Protein AF-A0A4Y2P7L4-F1 (afdb_monomer_lite)

Sequence (106 aa):
FVTFSKTSHTSTASIAVSNDGQNTIIYVPGAIMELRPSDINDAENLISNAKVLLCTYECPLDTLVTAFELAGKHGVKTVLNAAPTTDATYEKLYPLVDIICLNEIE

pLDDT: mean 95.14, std 4.58, range [77.31, 98.81]

Structure (mmCIF, N/CA/C/O backbone):
data_AF-A0A4Y2P7L4-F1
#
_entry.id   AF-A0A4Y2P7L4-F1
#
loop_
_atom_site.group_PDB
_atom_site.id
_atom_site.type_symbol
_atom_site.label_atom_id
_atom_site.label_alt_id
_atom_site.label_comp_id
_atom_site.label_asym_id
_atom_site.label_entity_id
_atom_site.label_seq_id
_atom_site.pdbx_PDB_ins_code
_atom_site.Cartn_x
_atom_site.Cartn_y
_atom_site.Cartn_z
_atom_site.occupancy
_atom_site.B_iso_or_equiv
_atom_site.auth_seq_id
_atom_site.auth_comp_id
_atom_site.auth_asym_id
_atom_site.auth_atom_id
_atom_site.pdbx_PDB_model_num
ATOM 1 N N . PHE A 1 1 ? -9.692 13.746 0.678 1.00 85.75 1 PHE A N 1
ATOM 2 C CA . PHE A 1 1 ? -8.429 14.197 1.287 1.00 85.75 1 PHE A CA 1
ATOM 3 C C . PHE A 1 1 ? -7.334 14.006 0.250 1.00 85.75 1 PHE A C 1
ATOM 5 O O . PHE A 1 1 ? -7.309 12.941 -0.351 1.00 85.75 1 PHE A O 1
ATOM 12 N N . VAL A 1 2 ? -6.534 15.034 -0.043 1.00 89.38 2 VAL A N 1
ATOM 13 C CA . VAL A 1 2 ? -5.430 14.973 -1.020 1.00 89.38 2 VAL A CA 1
ATOM 14 C C . VAL A 1 2 ? -4.308 15.876 -0.518 1.00 89.38 2 VAL A C 1
ATOM 16 O O . VAL A 1 2 ? -4.571 17.028 -0.173 1.00 89.38 2 VAL A O 1
ATOM 19 N N . THR A 1 3 ? -3.078 15.366 -0.501 1.00 91.88 3 THR A N 1
ATOM 20 C CA . THR A 1 3 ? -1.860 16.125 -0.193 1.00 91.88 3 THR A CA 1
ATOM 21 C C . THR A 1 3 ? -0.954 16.176 -1.422 1.00 91.88 3 THR A C 1
ATOM 23 O O . THR A 1 3 ? -1.043 15.336 -2.317 1.00 91.88 3 THR A O 1
ATOM 26 N N . PHE A 1 4 ? -0.106 17.204 -1.498 1.00 95.25 4 PHE A N 1
ATOM 27 C CA . PHE A 1 4 ? 0.810 17.416 -2.618 1.00 95.25 4 PHE A CA 1
ATOM 28 C C . PHE A 1 4 ? 2.227 17.610 -2.094 1.00 95.25 4 PHE A C 1
ATOM 30 O O . PHE A 1 4 ? 2.463 18.470 -1.240 1.00 95.25 4 PHE A O 1
ATOM 37 N N . SER A 1 5 ? 3.170 16.846 -2.644 1.00 96.44 5 SER A N 1
ATOM 38 C CA . SER A 1 5 ? 4.591 17.077 -2.403 1.00 96.44 5 SER A CA 1
ATOM 39 C C . SER A 1 5 ? 5.028 18.411 -3.008 1.00 96.44 5 SER A C 1
ATOM 41 O O . SER A 1 5 ? 4.617 18.775 -4.111 1.00 96.44 5 SER A O 1
ATOM 43 N N . LYS A 1 6 ? 5.882 19.140 -2.284 1.00 96.31 6 LYS A N 1
ATOM 44 C CA . LYS A 1 6 ? 6.554 20.356 -2.778 1.00 96.31 6 LYS A CA 1
ATOM 45 C C . LYS A 1 6 ? 7.996 20.096 -3.215 1.00 96.31 6 LYS A C 1
ATOM 47 O O . LYS A 1 6 ? 8.629 20.990 -3.769 1.00 96.31 6 LYS A O 1
ATOM 52 N N . THR A 1 7 ? 8.517 18.912 -2.913 1.00 96.06 7 THR A N 1
ATOM 53 C CA . THR A 1 7 ? 9.944 18.572 -2.982 1.00 96.06 7 THR A CA 1
ATOM 54 C C . THR A 1 7 ? 10.226 17.413 -3.924 1.00 96.06 7 THR A C 1
ATOM 56 O O . THR A 1 7 ? 11.315 17.351 -4.488 1.00 96.06 7 THR A O 1
ATOM 59 N N . SER A 1 8 ? 9.245 16.539 -4.143 1.00 97.25 8 SER A N 1
ATOM 60 C CA . SER A 1 8 ? 9.360 15.354 -4.985 1.00 97.25 8 SER A CA 1
ATOM 61 C C . SER A 1 8 ? 8.384 15.392 -6.155 1.00 97.25 8 SER A C 1
ATOM 63 O O . SER A 1 8 ? 7.275 15.917 -6.075 1.00 97.25 8 SER A O 1
ATOM 65 N N . HIS A 1 9 ? 8.806 14.785 -7.259 1.00 97.31 9 HIS A N 1
ATOM 66 C CA . HIS A 1 9 ? 7.948 14.487 -8.401 1.00 97.31 9 HIS A CA 1
ATOM 67 C C . HIS A 1 9 ? 7.023 13.303 -8.078 1.00 97.31 9 HIS A C 1
ATOM 69 O O . HIS A 1 9 ? 7.270 12.545 -7.142 1.00 97.31 9 HIS A O 1
ATOM 75 N N . THR A 1 10 ? 5.954 13.119 -8.850 1.00 96.88 10 THR A N 1
ATOM 76 C CA . THR A 1 10 ? 5.126 11.902 -8.782 1.00 96.88 10 THR A CA 1
ATOM 77 C C . THR A 1 10 ? 5.971 10.672 -9.121 1.00 96.88 10 THR A C 1
ATOM 79 O O . THR A 1 10 ? 6.829 10.758 -9.993 1.00 96.88 10 THR A O 1
ATOM 82 N N . SER A 1 11 ? 5.730 9.535 -8.457 1.00 96.38 11 SER A N 1
ATOM 83 C CA . SER A 1 11 ? 6.392 8.267 -8.793 1.00 96.38 11 SER A CA 1
ATOM 84 C C . SER A 1 11 ? 6.236 7.927 -10.274 1.00 96.38 11 SER A C 1
ATOM 86 O O . SER A 1 11 ? 5.166 8.124 -10.853 1.00 96.38 11 SER A O 1
ATOM 88 N N . THR A 1 12 ? 7.296 7.401 -10.883 1.00 97.56 12 THR A N 1
ATOM 89 C CA . THR A 1 12 ? 7.281 6.999 -12.294 1.00 97.56 12 THR A CA 1
ATOM 90 C C . THR A 1 12 ? 7.872 5.611 -12.472 1.00 97.56 12 THR A C 1
ATOM 92 O O . THR A 1 12 ? 8.746 5.189 -11.719 1.00 97.56 12 THR A O 1
ATOM 95 N N . ALA A 1 13 ? 7.405 4.906 -13.496 1.00 97.19 13 ALA A N 1
ATOM 96 C CA . ALA A 1 13 ? 8.004 3.669 -13.966 1.00 97.19 13 ALA A CA 1
ATOM 97 C C . ALA A 1 13 ? 8.271 3.803 -15.466 1.00 97.19 13 ALA A C 1
ATOM 99 O O . ALA A 1 13 ? 7.361 4.104 -16.238 1.00 97.19 13 ALA A O 1
ATOM 100 N N . SER A 1 14 ? 9.518 3.591 -15.880 1.00 97.44 14 SER A N 1
ATOM 101 C CA . SER A 1 14 ? 9.870 3.455 -17.294 1.00 97.44 14 SER A CA 1
ATOM 102 C C . SER A 1 14 ? 9.875 1.978 -17.653 1.00 97.44 14 SER A C 1
ATOM 104 O O . SER A 1 14 ? 10.639 1.208 -17.076 1.00 97.44 14 SER A O 1
ATOM 106 N N . ILE A 1 15 ? 9.014 1.588 -18.590 1.00 97.56 15 ILE A N 1
ATOM 107 C CA . ILE A 1 15 ? 8.840 0.194 -19.002 1.00 97.56 15 ILE A CA 1
ATOM 108 C C . ILE A 1 15 ? 9.390 0.041 -20.417 1.00 97.56 15 ILE A C 1
ATOM 110 O O . ILE A 1 15 ? 8.862 0.629 -21.361 1.00 97.56 15 ILE A O 1
ATOM 114 N N . ALA A 1 16 ? 10.454 -0.743 -20.555 1.00 97.25 16 ALA A N 1
ATOM 115 C CA . ALA A 1 16 ? 10.996 -1.155 -21.841 1.00 97.25 16 ALA A CA 1
ATOM 116 C C . ALA A 1 16 ? 10.534 -2.580 -22.150 1.00 97.25 16 ALA A C 1
ATOM 118 O O . ALA A 1 16 ? 10.628 -3.456 -21.293 1.00 97.25 16 ALA A O 1
ATOM 119 N N . VAL A 1 17 ? 10.058 -2.807 -23.373 1.00 97.12 17 VAL A N 1
ATOM 120 C CA . VAL A 1 17 ? 9.603 -4.125 -23.832 1.00 97.12 17 VAL A CA 1
ATOM 121 C C . VAL A 1 17 ? 10.604 -4.653 -24.850 1.00 97.12 17 VAL A C 1
ATOM 123 O O . VAL A 1 17 ? 10.872 -3.989 -25.853 1.00 97.12 17 VAL A O 1
ATOM 126 N N . SER A 1 18 ? 11.191 -5.817 -24.586 1.00 95.75 18 SER A N 1
ATOM 127 C CA . SER A 1 18 ? 12.106 -6.480 -25.517 1.00 95.75 18 SER A CA 1
ATOM 128 C C . SER A 1 18 ? 11.352 -7.211 -26.630 1.00 95.75 18 SER A C 1
ATOM 130 O O . SER A 1 18 ? 10.145 -7.440 -26.560 1.00 95.75 18 SER A O 1
ATOM 132 N N . ASN A 1 19 ? 12.070 -7.592 -27.690 1.00 96.00 19 ASN A N 1
ATOM 133 C CA . ASN A 1 19 ? 11.476 -8.240 -28.867 1.00 96.00 19 ASN A CA 1
ATOM 134 C C . ASN A 1 19 ? 10.811 -9.597 -28.564 1.00 96.00 19 ASN A C 1
ATOM 136 O O . ASN A 1 19 ? 9.962 -10.039 -29.332 1.00 96.00 19 ASN A O 1
ATOM 140 N N . ASP A 1 20 ? 11.201 -10.262 -27.477 1.00 96.25 20 ASP A N 1
ATOM 141 C CA . ASP A 1 20 ? 10.596 -11.501 -26.973 1.00 96.25 20 ASP A CA 1
ATOM 142 C C . ASP A 1 20 ? 9.391 -11.256 -26.041 1.00 96.25 20 ASP A C 1
ATOM 144 O O . ASP A 1 20 ? 8.825 -12.204 -25.502 1.00 96.25 20 ASP A O 1
ATOM 148 N N . GLY A 1 21 ? 8.975 -9.996 -25.873 1.00 95.56 21 GLY A N 1
ATOM 149 C CA . GLY A 1 21 ? 7.805 -9.599 -25.090 1.00 95.56 21 GLY A CA 1
ATOM 150 C C . GLY A 1 21 ? 8.052 -9.455 -23.588 1.00 95.56 21 GLY A C 1
ATOM 151 O O . GLY A 1 21 ? 7.090 -9.267 -22.846 1.00 95.56 21 GLY A O 1
ATOM 152 N N . GLN A 1 22 ? 9.304 -9.535 -23.124 1.00 96.06 22 GLN A N 1
ATOM 153 C CA . GLN A 1 22 ? 9.637 -9.331 -21.712 1.00 96.06 22 GLN A CA 1
ATOM 154 C C . GLN A 1 22 ? 9.657 -7.842 -21.347 1.00 96.06 22 GLN A C 1
ATOM 156 O O . GLN A 1 22 ? 10.122 -6.995 -22.112 1.00 96.06 22 GLN A O 1
ATOM 161 N N . ASN A 1 23 ? 9.186 -7.526 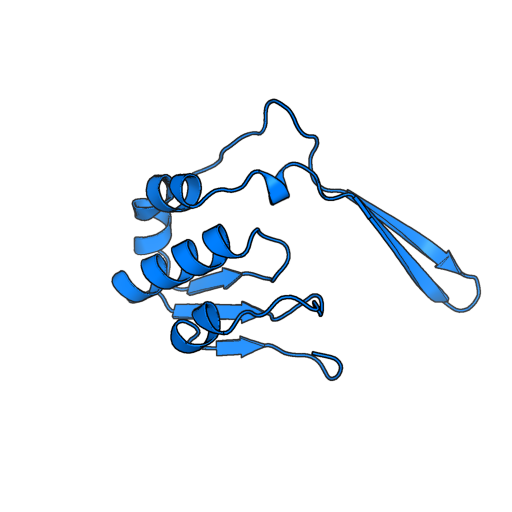-20.140 1.00 95.50 23 ASN A N 1
ATOM 162 C CA . ASN A 1 23 ? 9.210 -6.169 -19.600 1.00 95.50 23 ASN A CA 1
ATOM 163 C C . ASN A 1 23 ? 10.443 -5.973 -18.714 1.00 95.50 23 ASN A C 1
ATOM 165 O O . ASN A 1 23 ? 10.669 -6.727 -17.772 1.00 95.50 23 ASN A O 1
ATOM 169 N N . THR A 1 24 ? 11.196 -4.906 -18.959 1.00 95.38 24 THR A N 1
ATOM 170 C CA . THR A 1 24 ? 12.175 -4.359 -18.015 1.00 95.38 24 THR A CA 1
ATOM 171 C C . THR A 1 24 ? 11.616 -3.069 -17.439 1.00 95.38 24 THR A C 1
ATOM 173 O O . THR A 1 24 ? 11.323 -2.131 -18.182 1.00 95.38 24 THR A O 1
ATOM 176 N N . ILE A 1 25 ? 11.459 -3.022 -16.119 1.00 95.19 25 ILE A N 1
ATOM 177 C CA . ILE A 1 25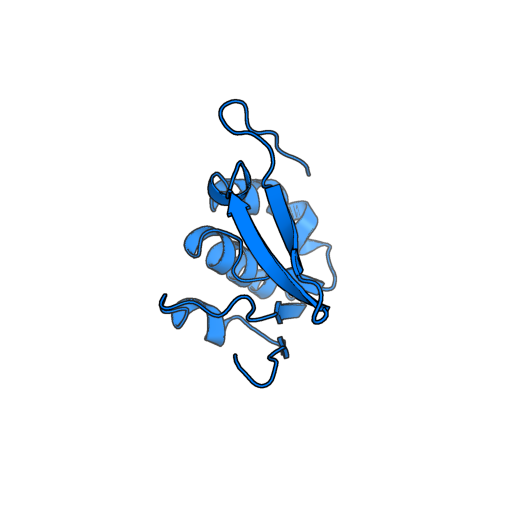 ? 10.839 -1.896 -15.422 1.00 95.19 25 ILE A CA 1
ATOM 178 C C . ILE A 1 25 ? 11.897 -1.184 -14.587 1.00 95.19 25 ILE A C 1
ATOM 180 O O . ILE A 1 25 ? 12.522 -1.783 -13.715 1.00 95.19 25 ILE A O 1
ATOM 184 N N . ILE A 1 26 ? 12.071 0.110 -14.839 1.00 95.62 26 ILE A N 1
ATOM 185 C CA . ILE A 1 26 ? 12.875 1.001 -14.004 1.00 95.62 26 ILE A CA 1
ATOM 186 C C . ILE A 1 26 ? 11.902 1.852 -13.201 1.00 95.62 26 ILE A C 1
ATOM 188 O O . ILE A 1 26 ? 11.254 2.747 -13.750 1.00 95.62 26 ILE A O 1
ATOM 192 N N . TYR A 1 27 ? 11.785 1.555 -11.911 1.00 94.81 27 TYR A N 1
ATOM 193 C CA . TYR A 1 27 ? 10.928 2.299 -10.999 1.00 94.81 27 TYR A CA 1
ATOM 194 C C . TYR A 1 27 ? 11.713 3.415 -10.309 1.00 94.81 27 TYR A C 1
ATOM 196 O O . TYR A 1 27 ? 12.755 3.173 -9.701 1.00 94.81 27 TYR A O 1
ATOM 204 N N . VAL A 1 28 ? 11.201 4.641 -10.405 1.00 96.06 28 VAL A N 1
ATOM 205 C CA . VAL A 1 28 ? 11.730 5.812 -9.709 1.00 96.06 28 VAL A CA 1
ATOM 206 C C . VAL A 1 28 ? 10.684 6.243 -8.682 1.00 96.06 28 VAL A C 1
ATOM 208 O O . VAL A 1 28 ? 9.691 6.892 -9.046 1.00 96.06 28 VAL A O 1
ATOM 211 N N . PRO A 1 29 ? 10.866 5.859 -7.406 1.00 92.69 29 PRO A N 1
ATOM 212 C CA . PRO A 1 29 ? 9.954 6.266 -6.356 1.00 92.69 29 PRO A CA 1
ATOM 213 C C . PRO A 1 29 ? 10.055 7.782 -6.157 1.00 92.69 29 PRO A C 1
ATOM 215 O O . PRO A 1 29 ? 11.145 8.334 -6.016 1.00 92.69 29 PRO A O 1
ATOM 218 N N . GLY A 1 30 ? 8.908 8.455 -6.169 1.00 96.31 30 GLY A N 1
ATOM 219 C CA . GLY A 1 30 ? 8.807 9.896 -5.969 1.00 96.31 30 GLY A CA 1
ATOM 220 C C . GLY A 1 30 ? 8.071 10.214 -4.673 1.00 96.31 30 GLY A C 1
ATOM 221 O O . GLY A 1 30 ? 8.333 9.632 -3.620 1.00 96.31 30 GLY A O 1
ATOM 222 N N . ALA A 1 31 ? 7.082 11.097 -4.771 1.00 97.19 31 ALA A N 1
ATOM 223 C CA . ALA A 1 31 ? 6.254 11.565 -3.665 1.00 97.19 31 ALA A CA 1
ATOM 224 C C . ALA A 1 31 ? 5.589 10.445 -2.838 1.00 97.19 31 ALA A C 1
ATOM 226 O O . ALA A 1 31 ? 5.243 10.685 -1.686 1.00 97.19 31 ALA A O 1
ATOM 227 N N . ILE A 1 32 ? 5.444 9.220 -3.365 1.00 95.12 32 ILE A N 1
ATOM 228 C CA . ILE A 1 32 ? 4.910 8.090 -2.585 1.00 95.12 32 ILE A CA 1
ATOM 229 C C . ILE A 1 32 ? 5.751 7.794 -1.334 1.00 95.12 32 ILE A C 1
ATOM 231 O O . ILE A 1 32 ? 5.208 7.456 -0.286 1.00 95.12 32 ILE A O 1
ATOM 235 N N . MET A 1 33 ? 7.069 8.010 -1.407 1.00 95.38 33 MET A N 1
ATOM 236 C CA . MET A 1 33 ? 7.985 7.792 -0.284 1.00 95.38 33 MET A CA 1
ATOM 237 C C . MET A 1 33 ? 7.934 8.914 0.757 1.00 95.38 33 MET A C 1
ATOM 239 O O . MET A 1 33 ? 8.498 8.786 1.849 1.00 95.38 33 MET A O 1
ATOM 243 N N . GLU A 1 34 ? 7.261 10.019 0.440 1.00 96.56 34 GLU A N 1
ATOM 244 C CA . GLU A 1 34 ? 7.044 11.120 1.371 1.00 96.56 34 GLU A CA 1
ATOM 245 C C . GLU A 1 34 ? 5.807 10.921 2.244 1.00 96.56 34 GLU A C 1
ATOM 247 O O . GLU A 1 34 ? 5.690 11.636 3.233 1.00 96.56 34 GLU A O 1
ATOM 252 N N . LEU A 1 35 ? 4.940 9.943 1.950 1.00 96.31 35 LEU A N 1
ATOM 253 C CA . LEU A 1 35 ? 3.792 9.641 2.803 1.00 96.31 35 LEU A CA 1
ATOM 254 C C . LEU A 1 35 ? 4.241 9.307 4.232 1.00 96.31 35 LEU A C 1
ATOM 256 O O . LEU A 1 35 ? 5.198 8.552 4.454 1.00 96.31 35 LEU A O 1
ATOM 260 N N . ARG A 1 36 ? 3.527 9.854 5.213 1.00 97.00 36 ARG A N 1
ATOM 261 C CA . ARG A 1 36 ? 3.779 9.684 6.645 1.00 97.00 36 ARG A CA 1
ATOM 262 C C . ARG A 1 36 ? 2.527 9.197 7.374 1.00 97.00 36 ARG A C 1
ATOM 264 O O . ARG A 1 36 ? 1.412 9.480 6.940 1.00 97.00 36 ARG A O 1
ATOM 271 N N . PRO A 1 37 ? 2.687 8.574 8.555 1.00 98.00 37 PRO A N 1
ATOM 272 C CA . PRO A 1 37 ? 1.574 8.286 9.462 1.00 98.00 37 PRO A CA 1
ATOM 273 C C . PRO A 1 37 ? 0.652 9.486 9.733 1.00 98.00 37 PRO A C 1
ATOM 275 O O . PRO A 1 37 ? -0.556 9.322 9.871 1.00 98.00 37 PRO A O 1
ATOM 278 N N . SER A 1 38 ? 1.192 10.710 9.770 1.00 98.00 38 SER A N 1
ATOM 279 C CA . SER A 1 38 ? 0.390 11.927 9.941 1.00 98.00 38 SER A CA 1
ATOM 280 C C . SER A 1 38 ? -0.607 12.154 8.805 1.00 98.00 38 SER A C 1
ATOM 282 O O . SER A 1 38 ? -1.731 12.550 9.083 1.00 98.00 38 SER A O 1
ATOM 284 N N . ASP A 1 39 ? -0.246 11.837 7.557 1.00 97.44 39 ASP A N 1
ATOM 285 C CA . ASP A 1 39 ? -1.161 11.976 6.417 1.00 97.44 39 ASP A CA 1
ATOM 286 C C . ASP A 1 39 ? -2.369 11.037 6.555 1.00 97.44 39 ASP A C 1
ATOM 288 O O . ASP A 1 39 ? -3.479 11.370 6.147 1.00 97.44 39 ASP A O 1
ATOM 292 N N . ILE A 1 40 ? -2.160 9.866 7.164 1.00 97.94 40 ILE A N 1
ATOM 293 C CA . ILE A 1 40 ? -3.220 8.896 7.455 1.00 97.94 40 ILE A CA 1
ATOM 294 C C . ILE A 1 40 ? -4.138 9.409 8.564 1.00 97.94 40 ILE A C 1
ATOM 296 O O . ILE A 1 40 ? -5.358 9.326 8.433 1.00 97.94 40 ILE A O 1
ATOM 300 N N . ASN A 1 41 ? -3.564 9.975 9.627 1.00 97.81 41 ASN A N 1
ATOM 301 C CA . ASN A 1 41 ? -4.335 10.571 10.717 1.00 97.81 41 ASN A CA 1
ATOM 302 C C . ASN A 1 41 ? -5.190 11.746 10.220 1.00 97.81 41 ASN A C 1
ATOM 304 O O . ASN A 1 41 ? -6.377 11.822 10.529 1.00 97.81 41 ASN A O 1
ATOM 308 N N . ASP A 1 42 ? -4.632 12.615 9.377 1.00 98.19 42 ASP A N 1
ATOM 309 C CA . ASP A 1 42 ? -5.372 13.726 8.768 1.00 98.19 42 ASP A CA 1
ATOM 310 C C . ASP A 1 42 ? -6.496 13.230 7.833 1.00 98.19 42 ASP A C 1
ATOM 312 O O . ASP A 1 42 ? -7.518 13.901 7.644 1.00 98.19 42 ASP A O 1
ATOM 316 N N . ALA A 1 43 ? -6.343 12.024 7.279 1.00 97.75 43 ALA A N 1
ATOM 317 C CA . ALA A 1 43 ? -7.347 11.334 6.479 1.00 97.75 43 ALA A CA 1
ATOM 318 C C . ALA A 1 43 ? -8.342 10.487 7.301 1.00 97.75 43 ALA A C 1
ATOM 320 O O . ALA A 1 43 ? -9.194 9.834 6.692 1.00 97.75 43 ALA A O 1
ATOM 321 N N . GLU A 1 44 ? -8.300 10.496 8.642 1.00 98.19 44 GLU A N 1
ATOM 322 C CA . GLU A 1 44 ? -9.089 9.582 9.491 1.00 98.19 44 GLU A CA 1
ATOM 323 C C . GLU A 1 44 ? -10.580 9.612 9.166 1.00 98.19 44 GLU A C 1
ATOM 325 O O . GLU A 1 44 ? -11.188 8.560 8.993 1.00 98.19 44 GLU A O 1
ATOM 330 N N . ASN A 1 45 ? -11.167 10.801 9.003 1.00 98.06 45 ASN A N 1
ATOM 331 C CA . ASN A 1 45 ? -12.589 10.924 8.679 1.00 98.06 45 ASN A CA 1
ATOM 332 C C . ASN A 1 45 ? -12.942 10.309 7.312 1.00 98.06 45 ASN A C 1
ATOM 334 O O . ASN A 1 45 ? -14.049 9.821 7.114 1.00 98.06 45 ASN A O 1
ATOM 338 N N . LEU A 1 46 ? -12.023 10.326 6.343 1.00 98.06 46 LEU A N 1
ATOM 339 C CA . LEU A 1 46 ? -12.253 9.663 5.059 1.00 98.06 46 LEU A CA 1
ATOM 340 C C . LEU A 1 46 ? -12.193 8.141 5.218 1.00 98.06 46 LEU A C 1
ATOM 342 O O . LEU A 1 46 ? -13.056 7.439 4.695 1.00 98.06 46 LEU A 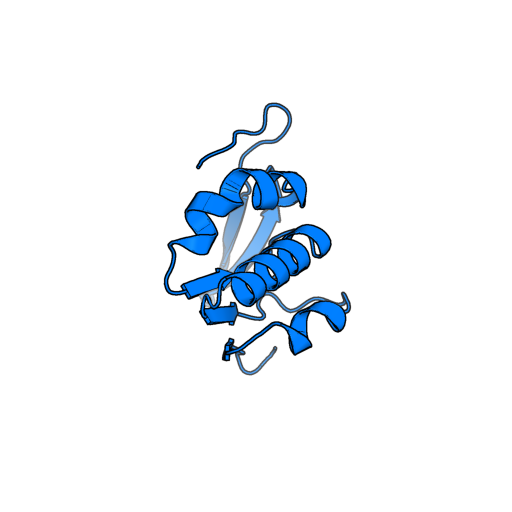O 1
ATOM 346 N N . ILE A 1 47 ? -11.183 7.652 5.940 1.00 98.31 47 ILE A N 1
ATOM 347 C CA . ILE A 1 47 ? -10.944 6.222 6.144 1.00 98.31 47 ILE A CA 1
ATOM 348 C C . ILE A 1 47 ? -12.079 5.604 6.963 1.00 98.31 47 ILE A C 1
ATOM 350 O O . ILE A 1 47 ? -12.621 4.586 6.552 1.00 98.31 47 ILE A O 1
ATOM 354 N N . SER A 1 48 ? -12.504 6.237 8.058 1.00 98.25 48 SER A N 1
ATOM 355 C CA . SER A 1 48 ? -13.545 5.715 8.956 1.00 98.25 48 SER A CA 1
ATOM 356 C C . SER A 1 48 ? -14.919 5.560 8.297 1.00 98.25 48 SER A C 1
ATOM 358 O O . SER A 1 48 ? -15.719 4.733 8.724 1.00 98.25 48 SER A O 1
ATOM 360 N N . ASN A 1 49 ? -15.195 6.328 7.240 1.00 98.25 49 ASN A N 1
ATOM 361 C CA . ASN A 1 49 ? -16.433 6.231 6.465 1.00 98.25 49 ASN A CA 1
ATOM 362 C C . ASN A 1 49 ? -16.330 5.254 5.277 1.00 98.25 49 ASN A C 1
ATOM 364 O O . ASN A 1 49 ? -17.318 5.032 4.569 1.00 98.25 49 ASN A O 1
ATOM 368 N N . ALA A 1 50 ? -15.152 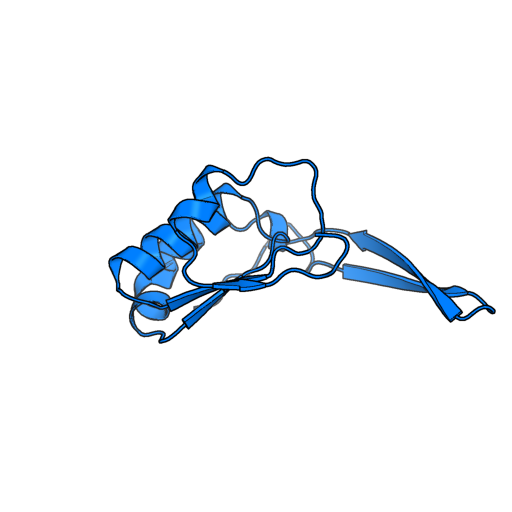4.680 5.019 1.00 98.44 50 ALA A N 1
ATOM 369 C CA . ALA A 1 50 ? -14.962 3.697 3.965 1.00 98.44 50 ALA A CA 1
ATOM 370 C C . ALA A 1 50 ? -15.489 2.318 4.387 1.00 98.44 50 ALA A C 1
ATOM 372 O O . ALA A 1 50 ? -15.579 1.981 5.562 1.00 98.44 50 ALA A O 1
ATOM 373 N N . LYS A 1 51 ? -15.818 1.477 3.402 1.00 98.62 51 LYS A N 1
ATOM 374 C CA . LYS A 1 51 ? -16.151 0.063 3.654 1.00 98.62 51 LYS A CA 1
ATOM 375 C C . LYS A 1 51 ? -14.919 -0.834 3.628 1.00 98.62 51 LYS A C 1
ATOM 377 O O . LYS A 1 51 ? -14.894 -1.857 4.305 1.00 98.62 51 LYS A O 1
ATOM 382 N N . VAL A 1 52 ? -13.937 -0.464 2.809 1.00 98.69 52 VAL A N 1
ATOM 383 C CA . VAL A 1 52 ? -12.720 -1.230 2.550 1.00 98.69 52 VAL A CA 1
ATOM 384 C C . VAL A 1 52 ? -11.548 -0.260 2.444 1.00 98.69 52 VAL A C 1
ATOM 386 O O . VAL A 1 52 ? -11.662 0.756 1.756 1.00 98.69 52 VAL A O 1
ATOM 389 N N . LEU A 1 53 ? -10.431 -0.600 3.083 1.00 98.56 53 LEU A N 1
ATOM 390 C CA . LEU A 1 53 ? -9.116 -0.025 2.826 1.00 98.56 53 LEU A CA 1
ATOM 391 C C . LEU A 1 53 ? -8.289 -1.070 2.073 1.00 98.56 53 LEU A C 1
ATOM 393 O O . LEU A 1 53 ? -8.144 -2.189 2.556 1.00 98.56 53 LEU A O 1
ATOM 397 N N . LEU A 1 54 ? -7.745 -0.706 0.911 1.00 98.25 54 LEU A N 1
ATOM 398 C CA . LEU A 1 54 ? -6.848 -1.559 0.132 1.00 98.25 54 LEU A CA 1
ATOM 399 C C . LEU A 1 54 ? -5.501 -0.866 -0.043 1.00 98.25 54 LEU A C 1
ATOM 401 O O . LEU A 1 54 ? -5.463 0.301 -0.436 1.00 98.25 54 LEU A O 1
ATOM 405 N N . CYS A 1 55 ? -4.405 -1.577 0.215 1.00 97.12 55 CYS A N 1
ATOM 406 C CA . CYS A 1 55 ? -3.052 -1.067 -0.011 1.00 97.12 55 CYS A CA 1
ATOM 407 C C . CYS A 1 55 ? -2.111 -2.128 -0.597 1.00 97.12 55 CYS A C 1
ATOM 409 O O . CYS A 1 55 ? -2.415 -3.322 -0.588 1.00 97.12 55 CYS A O 1
ATOM 411 N N . THR A 1 56 ? -0.961 -1.654 -1.077 1.00 95.44 56 THR A N 1
ATOM 412 C CA . THR A 1 56 ? 0.185 -2.426 -1.583 1.00 95.44 56 THR A CA 1
ATOM 413 C C . THR A 1 56 ? 1.443 -2.120 -0.759 1.00 95.44 56 THR A C 1
ATOM 415 O O . THR A 1 56 ? 1.412 -1.266 0.132 1.00 95.44 56 THR A O 1
ATOM 418 N N . TYR A 1 57 ? 2.572 -2.768 -1.065 1.00 93.56 57 TYR A N 1
ATOM 419 C CA . TYR A 1 57 ? 3.870 -2.498 -0.428 1.00 93.56 57 TYR A CA 1
ATOM 420 C C . TYR A 1 57 ? 4.639 -1.301 -1.008 1.00 93.56 57 TYR A C 1
ATOM 422 O O . TYR A 1 57 ? 5.785 -1.064 -0.632 1.00 93.56 57 TYR A O 1
ATOM 430 N N . GLU A 1 58 ? 4.028 -0.509 -1.889 1.00 92.81 58 GLU A N 1
ATOM 431 C CA . GLU A 1 58 ? 4.687 0.647 -2.517 1.00 92.81 58 GLU A CA 1
ATOM 432 C C . GLU A 1 58 ? 4.729 1.899 -1.623 1.00 92.81 58 GLU A C 1
ATOM 434 O O . GLU A 1 58 ? 5.411 2.874 -1.947 1.00 92.81 58 GLU A O 1
ATOM 439 N N . CYS A 1 59 ? 4.017 1.881 -0.494 1.00 91.69 59 CYS A N 1
ATOM 440 C CA . CYS A 1 59 ? 4.043 2.936 0.514 1.00 91.69 59 CYS A CA 1
ATOM 441 C C . CYS A 1 59 ? 5.048 2.616 1.636 1.00 91.69 59 CYS A C 1
ATOM 443 O O . CYS A 1 59 ? 5.270 1.443 1.948 1.00 91.69 59 CYS A O 1
ATOM 445 N N . PRO A 1 60 ? 5.598 3.635 2.325 1.00 93.81 60 PRO A N 1
ATOM 446 C CA . PRO A 1 60 ? 6.413 3.418 3.518 1.00 93.81 60 PRO A CA 1
ATOM 447 C C . PRO A 1 60 ? 5.699 2.547 4.564 1.00 93.81 60 PRO A C 1
ATOM 449 O O . PRO A 1 60 ? 4.529 2.780 4.875 1.00 93.81 60 PRO A O 1
ATOM 452 N N . LEU A 1 61 ? 6.419 1.576 5.137 1.00 92.62 61 LEU A N 1
ATOM 453 C CA . LEU A 1 61 ? 5.864 0.576 6.059 1.00 92.62 61 LEU A CA 1
ATOM 454 C C . LEU A 1 61 ? 5.122 1.199 7.249 1.00 92.62 61 LEU A C 1
ATOM 456 O O . LEU A 1 61 ? 4.001 0.796 7.544 1.00 92.62 61 LEU A O 1
ATOM 460 N N . ASP A 1 62 ? 5.704 2.200 7.909 1.00 95.25 62 ASP A N 1
ATOM 461 C CA . ASP A 1 62 ? 5.077 2.830 9.081 1.00 95.25 62 ASP A CA 1
ATOM 462 C C . ASP A 1 62 ? 3.741 3.502 8.727 1.00 95.25 62 ASP A C 1
ATOM 464 O O . ASP A 1 62 ? 2.781 3.464 9.499 1.00 95.25 62 ASP A O 1
ATOM 468 N N . THR A 1 63 ? 3.652 4.080 7.527 1.00 96.44 63 THR A N 1
ATOM 469 C CA . THR A 1 63 ? 2.415 4.659 6.994 1.00 96.44 63 THR A CA 1
ATOM 470 C C . THR A 1 63 ? 1.382 3.568 6.722 1.00 96.44 63 THR A C 1
ATOM 472 O O . THR A 1 63 ? 0.215 3.724 7.077 1.00 96.44 63 THR A O 1
ATOM 475 N N . LEU A 1 64 ? 1.810 2.449 6.131 1.00 96.00 64 LEU A N 1
ATOM 476 C CA . LEU A 1 64 ? 0.952 1.304 5.841 1.00 96.00 64 LEU A CA 1
ATOM 477 C C . LEU A 1 64 ? 0.369 0.701 7.127 1.00 96.00 64 LEU A C 1
ATOM 479 O O . LEU A 1 64 ? -0.841 0.523 7.223 1.00 96.00 64 LEU A O 1
ATOM 483 N N . VAL A 1 65 ? 1.202 0.472 8.145 1.00 96.94 65 VAL A N 1
ATOM 484 C CA . VAL A 1 65 ? 0.758 -0.015 9.461 1.00 96.94 65 VAL A CA 1
ATOM 485 C C . VAL A 1 65 ? -0.259 0.945 10.075 1.00 96.94 65 VAL A C 1
ATOM 487 O O . VAL A 1 65 ? -1.342 0.512 10.456 1.00 96.94 65 VAL A O 1
ATOM 490 N N . THR A 1 66 ? 0.030 2.251 10.072 1.00 98.25 66 THR A N 1
ATOM 491 C CA . THR A 1 66 ? -0.887 3.270 10.612 1.00 98.25 66 THR A CA 1
ATOM 492 C C . THR A 1 66 ? -2.248 3.240 9.910 1.00 98.25 66 THR A C 1
ATOM 494 O O . THR A 1 66 ? -3.289 3.350 10.556 1.00 98.25 66 THR A O 1
ATOM 497 N N . ALA A 1 67 ? -2.268 3.055 8.586 1.00 98.19 67 ALA A N 1
ATOM 498 C CA . ALA A 1 67 ? -3.507 2.968 7.816 1.00 98.19 67 ALA A CA 1
ATOM 499 C C . ALA A 1 67 ? -4.346 1.744 8.206 1.00 98.19 67 ALA A C 1
ATOM 501 O O . ALA A 1 67 ? -5.560 1.865 8.378 1.00 98.19 67 ALA A O 1
ATOM 502 N N . PHE A 1 68 ? -3.706 0.590 8.399 1.00 98.44 68 PHE A N 1
ATOM 503 C CA . PHE A 1 68 ? -4.389 -0.648 8.775 1.00 98.44 68 PHE A CA 1
ATOM 504 C C . PHE A 1 68 ? -4.870 -0.626 10.229 1.00 98.44 68 PHE A C 1
ATOM 506 O O . PHE A 1 68 ? -5.998 -1.039 10.495 1.00 98.44 68 PHE A O 1
ATOM 513 N N . GLU A 1 69 ? -4.079 -0.083 11.159 1.00 98.38 69 GLU A N 1
ATOM 514 C CA . GLU A 1 69 ? -4.506 0.133 12.548 1.00 98.38 69 GLU A CA 1
ATOM 515 C C . GLU A 1 69 ? -5.740 1.042 12.611 1.00 98.38 69 GLU A C 1
ATOM 517 O O . GLU A 1 69 ? -6.719 0.736 13.298 1.00 98.38 69 GLU A O 1
ATOM 522 N N . LEU A 1 70 ? -5.723 2.142 11.853 1.0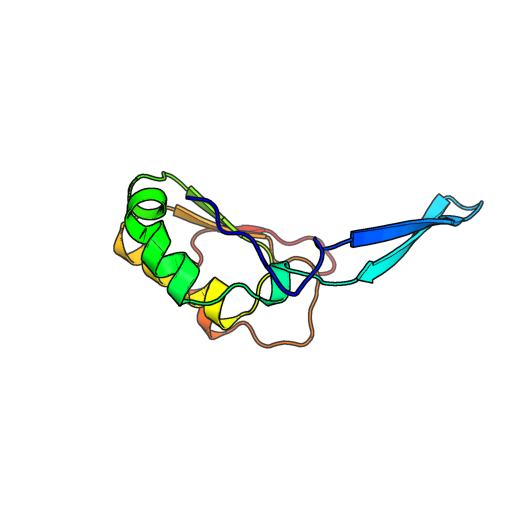0 98.62 70 LEU A N 1
ATOM 523 C CA . LEU A 1 70 ? -6.820 3.099 11.813 1.00 98.62 70 LEU A CA 1
ATOM 524 C C . LEU A 1 70 ? -8.085 2.511 11.179 1.00 98.62 70 LEU A C 1
ATOM 526 O O . LEU A 1 70 ? -9.182 2.699 11.704 1.00 98.62 70 LEU A O 1
ATOM 530 N N . ALA A 1 71 ? -7.943 1.773 10.078 1.00 98.62 71 ALA A N 1
ATOM 531 C CA . ALA A 1 71 ? -9.050 1.059 9.453 1.00 98.62 71 ALA A CA 1
ATOM 532 C C . ALA A 1 71 ? -9.668 0.028 10.412 1.00 98.62 71 ALA A C 1
ATOM 534 O O . ALA A 1 71 ? -10.883 0.043 10.623 1.00 98.62 71 ALA A O 1
ATOM 535 N N . GLY A 1 72 ? -8.837 -0.792 11.064 1.00 98.25 72 GLY A N 1
ATOM 536 C CA . GLY A 1 72 ? -9.279 -1.780 12.048 1.00 98.25 72 GLY A CA 1
ATOM 537 C C . GLY A 1 72 ? -10.009 -1.149 13.237 1.00 98.25 72 GLY A C 1
ATOM 538 O O . GLY A 1 72 ? -11.084 -1.616 13.616 1.00 98.25 72 GLY A O 1
ATOM 539 N N . LYS A 1 73 ? -9.496 -0.029 13.771 1.00 98.31 73 LYS A N 1
ATOM 540 C CA . LYS A 1 73 ? -10.143 0.760 14.839 1.00 98.31 73 LYS A CA 1
ATOM 541 C C . LYS A 1 73 ? -11.580 1.164 14.487 1.00 98.31 73 LYS A C 1
ATOM 543 O O . LYS A 1 73 ? -12.430 1.200 15.373 1.00 98.31 73 LYS A O 1
ATOM 548 N N . HIS A 1 74 ? -11.850 1.464 13.216 1.00 98.56 74 HIS A N 1
ATOM 549 C CA . HIS A 1 74 ? -13.165 1.905 12.731 1.00 98.56 74 HIS A CA 1
ATOM 550 C C . HIS A 1 74 ? -14.008 0.780 12.110 1.00 98.56 74 HIS A C 1
ATOM 552 O O . HIS A 1 74 ? -15.084 1.043 11.581 1.00 98.56 74 HIS A O 1
ATOM 558 N N . GLY A 1 75 ? -13.555 -0.476 12.179 1.00 98.44 75 GLY A N 1
ATOM 559 C CA . GLY A 1 75 ? -14.271 -1.621 11.605 1.00 98.44 75 GLY A CA 1
ATOM 560 C C . GLY A 1 75 ? -14.292 -1.646 10.072 1.00 98.44 75 GLY A C 1
ATOM 561 O O . GLY A 1 75 ? -15.147 -2.302 9.475 1.00 98.44 75 GLY A O 1
ATOM 562 N N . VAL A 1 76 ? -13.368 -0.932 9.428 1.00 98.81 76 VAL A N 1
ATOM 563 C CA . VAL A 1 76 ? -13.194 -0.915 7.972 1.00 98.81 76 VAL A CA 1
ATOM 564 C C . VAL A 1 76 ? -12.451 -2.182 7.553 1.00 98.81 76 VAL A C 1
ATOM 566 O O . VAL A 1 76 ? -11.417 -2.511 8.127 1.00 98.81 76 VAL A O 1
ATOM 569 N N . LYS A 1 77 ? -12.955 -2.887 6.533 1.00 98.81 77 LYS A N 1
ATOM 570 C CA . LYS A 1 77 ? -12.351 -4.130 6.023 1.00 98.81 77 LYS A CA 1
ATOM 571 C C . LYS A 1 77 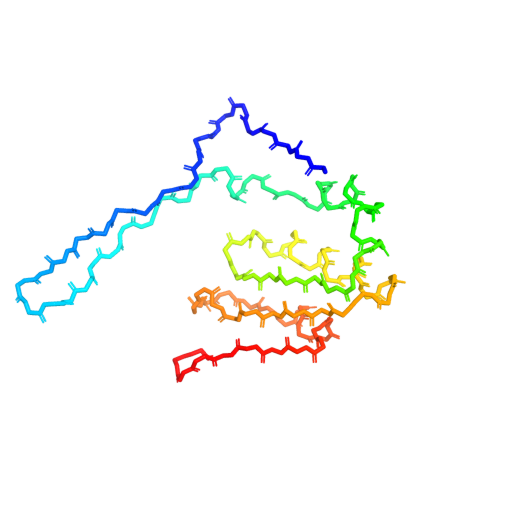? -10.964 -3.845 5.433 1.00 98.81 77 LYS A C 1
ATOM 573 O O . LYS A 1 77 ? -10.862 -3.030 4.517 1.00 98.81 77 LYS A O 1
ATOM 578 N N . THR A 1 78 ? -9.916 -4.512 5.906 1.00 98.81 78 THR A N 1
ATOM 579 C CA . THR A 1 78 ? -8.539 -4.279 5.437 1.00 98.81 78 THR A CA 1
ATOM 580 C C . THR A 1 78 ? -8.096 -5.313 4.402 1.00 98.81 78 THR A C 1
ATOM 582 O O . THR A 1 78 ? -8.167 -6.520 4.620 1.00 98.81 78 THR A O 1
ATOM 585 N N . VAL A 1 79 ? -7.619 -4.846 3.249 1.00 98.62 79 VAL A N 1
ATOM 586 C CA . VAL A 1 79 ? -7.134 -5.696 2.158 1.00 98.62 79 VAL A CA 1
ATOM 587 C C . VAL A 1 79 ? -5.697 -5.319 1.832 1.00 98.62 79 VAL A C 1
ATOM 589 O O . VAL A 1 79 ? -5.406 -4.177 1.478 1.00 98.62 79 VAL A O 1
ATOM 592 N N . LEU A 1 80 ? -4.797 -6.287 1.924 1.00 97.31 80 LEU A N 1
ATOM 593 C CA . LEU A 1 80 ? -3.414 -6.128 1.502 1.00 97.31 80 LEU A CA 1
ATOM 594 C C . LEU A 1 80 ? -3.194 -6.900 0.209 1.00 97.31 80 LEU A C 1
ATOM 596 O O . LEU A 1 80 ? -3.342 -8.117 0.185 1.00 97.31 80 LEU A O 1
ATOM 600 N N . ASN A 1 81 ? -2.804 -6.204 -0.852 1.00 97.00 81 ASN A N 1
ATOM 601 C CA . ASN A 1 81 ? -2.161 -6.847 -1.988 1.00 97.00 81 ASN A CA 1
ATOM 602 C C . ASN A 1 81 ? -0.654 -6.842 -1.731 1.00 97.00 81 ASN A C 1
ATOM 604 O O . ASN A 1 81 ? -0.039 -5.778 -1.771 1.00 97.00 81 ASN A O 1
ATOM 608 N N . ALA A 1 82 ? -0.078 -7.998 -1.418 1.00 93.75 82 ALA A N 1
ATOM 609 C CA . ALA A 1 82 ? 1.294 -8.129 -0.929 1.00 93.75 82 ALA A CA 1
ATOM 610 C C . ALA A 1 82 ? 2.331 -8.087 -2.070 1.00 93.75 82 ALA A C 1
ATOM 612 O O . ALA A 1 82 ? 3.224 -8.918 -2.172 1.00 93.75 82 ALA A O 1
ATOM 613 N N . ALA A 1 83 ? 2.213 -7.048 -2.895 1.00 92.69 83 ALA A N 1
ATOM 614 C CA . ALA A 1 83 ? 3.047 -6.755 -4.047 1.00 92.69 83 ALA A CA 1
ATOM 615 C C . ALA A 1 83 ? 3.630 -5.332 -3.940 1.00 92.69 83 ALA A C 1
ATOM 617 O O . ALA A 1 83 ? 2.954 -4.435 -3.416 1.00 92.69 83 ALA A O 1
ATOM 618 N N . PRO A 1 84 ? 4.831 -5.076 -4.487 1.00 90.94 84 PRO A N 1
ATOM 619 C CA . PRO A 1 84 ? 5.775 -6.063 -5.024 1.00 90.94 84 PRO A CA 1
ATOM 620 C C . PRO A 1 84 ? 6.479 -6.857 -3.909 1.00 90.94 84 PRO A C 1
ATOM 622 O O . PRO A 1 84 ? 6.543 -6.390 -2.772 1.00 90.94 84 PRO A O 1
ATOM 625 N N . THR A 1 85 ? 7.062 -8.017 -4.234 1.00 82.94 85 THR A N 1
ATOM 626 C CA . THR A 1 85 ? 7.928 -8.766 -3.306 1.00 82.94 85 THR A CA 1
ATOM 627 C C . THR A 1 85 ? 9.072 -7.884 -2.799 1.00 82.94 85 THR A C 1
ATOM 629 O O . THR A 1 85 ? 9.658 -7.099 -3.547 1.00 82.94 85 THR A O 1
ATOM 632 N N . THR A 1 86 ? 9.391 -8.001 -1.514 1.00 79.44 86 THR A N 1
ATOM 633 C CA . THR A 1 86 ? 10.315 -7.109 -0.810 1.00 79.44 86 THR A CA 1
ATOM 634 C C . THR A 1 86 ? 11.031 -7.871 0.297 1.00 79.44 86 THR A C 1
ATOM 636 O O . THR A 1 86 ? 10.435 -8.723 0.953 1.00 79.44 86 THR A O 1
ATOM 639 N N . ASP A 1 87 ? 12.305 -7.547 0.522 1.00 77.81 87 ASP A N 1
ATOM 640 C CA . ASP A 1 87 ? 13.113 -8.140 1.597 1.00 77.81 87 ASP A CA 1
ATOM 641 C C . ASP A 1 87 ? 12.759 -7.571 2.985 1.00 77.81 87 ASP A C 1
ATOM 643 O O . ASP A 1 87 ? 13.275 -8.026 4.008 1.00 77.81 87 ASP A O 1
ATOM 647 N N . ALA A 1 88 ? 11.910 -6.539 3.047 1.00 77.31 88 ALA A N 1
ATOM 648 C CA . ALA A 1 88 ? 11.497 -5.939 4.306 1.00 77.31 88 ALA A CA 1
ATOM 649 C C . ALA A 1 88 ? 10.506 -6.834 5.066 1.00 77.31 88 ALA A C 1
ATOM 651 O O . ALA A 1 88 ? 9.656 -7.513 4.496 1.00 77.31 88 ALA A O 1
ATOM 652 N N . THR A 1 89 ? 10.590 -6.806 6.394 1.00 79.44 89 THR A N 1
ATOM 653 C CA . THR A 1 89 ? 9.702 -7.576 7.267 1.00 79.44 89 THR A CA 1
ATOM 654 C C . THR A 1 89 ? 8.416 -6.796 7.564 1.00 79.44 89 THR A C 1
ATOM 656 O O . THR A 1 89 ? 8.458 -5.746 8.203 1.00 79.44 89 THR A O 1
ATOM 659 N N . TYR A 1 90 ? 7.263 -7.346 7.169 1.00 84.56 90 TYR A N 1
ATOM 660 C CA . TYR A 1 90 ? 5.922 -6.771 7.395 1.00 84.56 90 TYR A CA 1
ATOM 661 C C . TYR A 1 90 ? 5.164 -7.453 8.546 1.00 84.56 90 TYR A C 1
ATOM 663 O O . TYR A 1 90 ? 3.941 -7.388 8.618 1.00 84.56 90 TYR A O 1
ATOM 671 N N . GLU A 1 91 ? 5.868 -8.089 9.487 1.00 87.88 91 GLU A N 1
ATOM 672 C CA . GLU A 1 91 ? 5.258 -8.849 10.594 1.00 87.88 91 GLU A CA 1
ATOM 673 C C . GLU A 1 91 ? 4.238 -8.049 11.409 1.00 87.88 91 GLU A C 1
ATOM 675 O O . GLU A 1 91 ? 3.229 -8.598 11.843 1.00 87.88 91 GLU A O 1
ATOM 680 N N . LYS A 1 92 ? 4.467 -6.744 11.593 1.00 89.69 92 LYS A N 1
ATOM 681 C CA . LYS A 1 92 ? 3.528 -5.863 12.304 1.00 89.69 92 LYS A CA 1
ATOM 682 C C . LYS A 1 92 ? 2.226 -5.629 11.540 1.00 89.69 92 LYS A C 1
ATOM 684 O O . LYS A 1 92 ? 1.224 -5.286 12.153 1.00 89.69 92 LYS A O 1
ATOM 689 N N . LEU A 1 93 ? 2.247 -5.784 10.219 1.00 93.25 93 LEU A N 1
ATOM 690 C CA . LEU A 1 93 ? 1.099 -5.533 9.362 1.00 93.25 93 LEU A CA 1
ATOM 691 C C . LEU A 1 93 ? 0.144 -6.726 9.340 1.00 93.25 93 LEU A C 1
ATOM 693 O O . LEU A 1 93 ? -1.060 -6.523 9.419 1.00 93.25 93 LEU A O 1
ATOM 697 N N . TYR A 1 94 ? 0.658 -7.958 9.271 1.00 93.38 94 TYR A N 1
ATOM 698 C CA . TYR A 1 94 ? -0.167 -9.158 9.066 1.00 93.38 94 TYR A CA 1
ATOM 699 C C . TYR A 1 94 ? -1.313 -9.347 10.071 1.00 93.38 94 TYR A C 1
ATOM 701 O O . TYR A 1 94 ? -2.411 -9.682 9.629 1.00 93.38 94 TYR A O 1
ATOM 709 N N . PRO A 1 95 ? -1.146 -9.083 11.383 1.00 96.31 95 PRO A N 1
ATOM 710 C CA . PRO A 1 95 ? -2.249 -9.176 12.341 1.00 96.31 95 PRO A CA 1
ATOM 711 C C . PRO A 1 95 ? -3.397 -8.188 12.083 1.00 96.31 95 PRO A C 1
ATOM 713 O O . PRO A 1 95 ? -4.472 -8.348 12.653 1.00 96.31 95 PRO A O 1
ATOM 716 N N . LEU A 1 96 ? -3.167 -7.156 11.266 1.00 97.75 96 LEU A N 1
ATOM 717 C CA . LEU A 1 96 ? -4.119 -6.088 10.960 1.00 97.75 96 LEU A CA 1
ATOM 718 C C . LEU A 1 96 ? -4.860 -6.312 9.631 1.00 97.75 96 LEU A C 1
ATOM 720 O O . LEU A 1 96 ? -5.718 -5.508 9.263 1.00 97.75 96 LEU A O 1
ATOM 724 N N . VAL A 1 97 ? -4.504 -7.356 8.879 1.00 97.88 97 VAL A N 1
ATOM 725 C CA . VAL A 1 97 ? -5.024 -7.642 7.537 1.00 97.88 97 VAL A CA 1
ATOM 726 C C . VAL A 1 97 ? -6.185 -8.632 7.628 1.00 97.88 97 VAL A C 1
ATOM 728 O O . VAL A 1 97 ? -6.013 -9.748 8.109 1.00 97.88 97 VAL A O 1
ATOM 731 N N . ASP A 1 98 ? -7.355 -8.263 7.109 1.00 98.56 98 ASP A N 1
ATOM 732 C CA . ASP A 1 98 ? -8.487 -9.186 6.994 1.00 98.56 98 ASP A CA 1
ATOM 733 C C . ASP A 1 98 ? -8.372 -10.107 5.770 1.00 98.56 98 ASP A C 1
ATOM 735 O O . ASP A 1 98 ? -8.781 -11.267 5.817 1.00 98.56 98 ASP A O 1
ATOM 739 N N . ILE A 1 99 ? -7.880 -9.574 4.648 1.00 98.38 99 ILE A N 1
ATOM 740 C CA . ILE A 1 99 ? -7.716 -10.300 3.384 1.00 98.38 99 ILE A CA 1
ATOM 741 C C . ILE A 1 99 ? -6.341 -9.977 2.814 1.00 98.38 99 ILE A C 1
ATOM 743 O O . ILE A 1 99 ? -6.022 -8.810 2.588 1.00 98.38 99 ILE A O 1
ATOM 747 N N . ILE A 1 100 ? -5.554 -11.013 2.539 1.00 96.31 100 ILE A N 1
ATOM 748 C CA . ILE A 1 100 ? -4.279 -10.894 1.836 1.00 96.31 100 ILE A CA 1
ATOM 749 C C . ILE A 1 100 ? -4.397 -11.501 0.435 1.00 96.31 100 ILE A C 1
ATOM 751 O O . ILE A 1 100 ? -4.906 -12.611 0.273 1.00 96.31 100 ILE A O 1
ATOM 755 N N . CYS A 1 101 ? -3.955 -10.751 -0.570 1.00 96.25 101 CYS A N 1
ATOM 756 C CA . CYS A 1 101 ? -3.853 -11.176 -1.961 1.00 96.25 101 CYS A CA 1
ATOM 757 C C . CYS A 1 101 ? -2.373 -11.355 -2.310 1.00 96.25 101 CYS A C 1
ATOM 759 O O . CYS A 1 101 ? -1.578 -10.448 -2.058 1.00 96.25 101 CYS A O 1
ATOM 761 N N . LEU A 1 102 ? -2.042 -12.514 -2.875 1.00 94.88 102 LEU A N 1
ATOM 762 C CA . LEU A 1 102 ? -0.695 -12.934 -3.266 1.00 94.88 102 LEU A CA 1
ATOM 763 C C . LEU A 1 102 ? -0.760 -13.546 -4.670 1.00 94.88 102 LEU A C 1
ATOM 765 O O . LEU A 1 102 ? -1.773 -14.168 -5.018 1.00 94.88 102 LEU A O 1
ATOM 769 N N . ASN A 1 103 ? 0.302 -13.393 -5.456 1.00 93.62 103 ASN A N 1
ATOM 770 C CA . ASN A 1 103 ? 0.573 -14.240 -6.623 1.00 93.62 103 ASN A CA 1
ATOM 771 C C . ASN A 1 103 ? 1.499 -15.419 -6.256 1.00 93.62 103 ASN A C 1
ATOM 773 O O . ASN A 1 103 ? 1.738 -15.683 -5.087 1.00 93.62 103 ASN A O 1
ATOM 777 N N . GLU A 1 104 ? 1.990 -16.178 -7.240 1.00 92.88 104 GLU A N 1
ATOM 778 C CA . GLU A 1 104 ? 2.831 -17.359 -6.988 1.00 92.88 104 GLU A CA 1
ATOM 779 C C . GLU A 1 104 ? 4.250 -17.042 -6.481 1.00 92.88 104 GLU A C 1
ATOM 781 O O . GLU A 1 104 ? 4.936 -17.942 -5.994 1.00 92.88 104 GLU A O 1
ATOM 786 N N . ILE A 1 105 ? 4.718 -15.804 -6.663 1.00 88.00 105 ILE A N 1
ATOM 787 C CA . ILE A 1 105 ? 6.067 -15.348 -6.289 1.00 88.00 105 ILE A CA 1
ATOM 788 C C . ILE A 1 105 ? 6.070 -14.720 -4.887 1.00 88.00 105 ILE A C 1
ATOM 790 O O . ILE A 1 105 ? 7.090 -14.771 -4.200 1.00 88.00 105 ILE A O 1
ATOM 794 N N . GLU A 1 106 ? 4.951 -14.116 -4.492 1.00 87.19 106 GLU A N 1
ATOM 795 C CA . GLU A 1 106 ? 4.725 -13.441 -3.206 1.00 87.19 106 GLU A CA 1
ATOM 796 C C . GLU A 1 106 ? 4.326 -14.420 -2.092 1.00 87.19 106 GLU A C 1
ATOM 798 O O . GLU A 1 106 ? 4.869 -14.261 -0.974 1.00 87.19 106 GLU A O 1
#

Radius of gyration: 15.58 Å; chains: 1; bounding box: 30×38×44 Å

Secondary structure (DSSP, 8-state):
-----SSSPPPEEEEEE-TTS-EEEEEE--GGGG--HHHHHHTHHHHHT-SEEEE-TTS-HHHHHHHHHHHHHTTPEEEEE--S--SS--TTTGGG-SEEE--S--

InterPro domains:
  IPR011611 Carbohydrate kinase PfkB [PF00294] (4-106)
  IPR029056 Ribokinase-like [G3DSA:3.40.1190.20] (1-106)
  IPR029056 Ribokinase-like [SSF53613] (2-106)

Foldseek 3Di:
DDDDDPPWDDKDWDWDADPVGDTDIDTDHTCLAVDDLVVLVVCLVVLLPAQEDEDEPSHDLRNLLSNLVSNVVSVRAYEYADPDDDPDDNPSCVVSHPYYHYDPVD

Organism: Araneus ventricosus (NCBI:txid182803)